Protein AF-A0A833MAU7-F1 (afdb_monomer)

Solvent-accessible surface area (backbone atoms only — not comparable to full-atom values): 6192 Å² total; per-residue (Å²): 136,55,76,66,57,53,52,52,46,64,67,59,66,68,66,86,76,85,79,65,58,94,58,53,63,48,50,51,45,25,56,40,26,69,80,40,46,69,64,36,50,53,52,44,51,52,37,30,76,70,69,77,39,57,62,71,60,44,53,49,26,47,50,53,18,46,57,53,42,53,52,49,52,53,49,45,48,73,76,43,36,78,72,43,46,76,34,83,66,46,45,77,79,46,52,72,70,58,52,56,54,51,54,62,75,79,104

Structure (mmCIF, N/CA/C/O backbone):
data_AF-A0A833MAU7-F1
#
_entry.id   AF-A0A833MAU7-F1
#
loop_
_atom_site.group_PDB
_atom_site.id
_atom_site.type_symbol
_atom_site.label_atom_id
_atom_site.label_alt_id
_atom_site.label_comp_id
_atom_site.label_asym_id
_atom_site.label_entity_id
_atom_site.label_seq_id
_atom_site.pdbx_PDB_ins_code
_atom_site.Cartn_x
_atom_site.Cartn_y
_atom_site.Cartn_z
_atom_site.occupancy
_atom_site.B_iso_or_equiv
_atom_site.auth_seq_id
_atom_site.auth_comp_id
_atom_site.auth_asym_id
_atom_site.auth_atom_id
_atom_site.pdbx_PDB_model_num
ATOM 1 N N . MET A 1 1 ? 7.554 -8.710 28.943 1.00 45.47 1 MET A N 1
ATOM 2 C CA . MET A 1 1 ? 7.517 -7.528 28.059 1.00 45.47 1 MET A CA 1
ATOM 3 C C . MET A 1 1 ? 7.355 -8.061 26.652 1.00 45.47 1 MET A C 1
ATOM 5 O O . MET A 1 1 ? 8.257 -8.736 26.170 1.00 45.47 1 MET A O 1
ATOM 9 N N . THR A 1 2 ? 6.154 -7.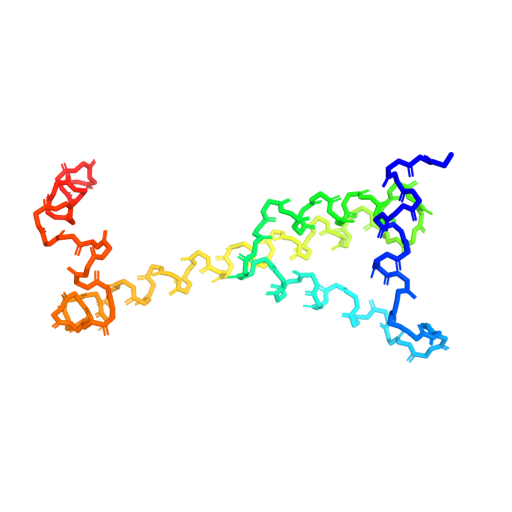955 26.091 1.00 44.22 2 THR A N 1
ATOM 10 C CA . THR A 1 2 ? 5.821 -8.621 24.826 1.00 44.22 2 THR A CA 1
ATOM 11 C C . THR A 1 2 ? 6.289 -7.764 23.646 1.00 44.22 2 THR A C 1
ATOM 13 O O . THR A 1 2 ? 6.358 -6.543 23.775 1.00 44.22 2 THR A O 1
ATOM 16 N N . PRO A 1 3 ? 6.614 -8.354 22.485 1.00 41.94 3 PRO A N 1
ATOM 17 C CA . PRO A 1 3 ? 6.947 -7.589 21.277 1.00 41.94 3 PRO A CA 1
ATOM 18 C C . PRO A 1 3 ? 5.843 -6.586 20.882 1.00 41.94 3 PRO A C 1
ATOM 20 O O . PRO A 1 3 ? 6.135 -5.551 20.285 1.00 41.94 3 PRO A O 1
ATOM 23 N N . VAL A 1 4 ? 4.599 -6.839 21.305 1.00 52.16 4 VAL A N 1
ATOM 24 C CA . VAL A 1 4 ? 3.445 -5.940 21.150 1.00 52.16 4 VAL A CA 1
ATOM 25 C C . VAL A 1 4 ? 3.620 -4.641 21.947 1.00 52.16 4 VAL A C 1
ATOM 27 O O . VAL A 1 4 ? 3.319 -3.568 21.433 1.00 52.16 4 VAL A O 1
ATOM 30 N N . ASP A 1 5 ? 4.189 -4.705 23.155 1.00 39.97 5 ASP A N 1
ATOM 31 C CA . ASP A 1 5 ? 4.453 -3.527 23.995 1.00 39.97 5 ASP A CA 1
ATOM 32 C C . ASP A 1 5 ? 5.521 -2.607 23.382 1.00 39.97 5 ASP A C 1
ATOM 34 O O . ASP A 1 5 ? 5.503 -1.393 23.585 1.00 39.97 5 ASP A O 1
ATOM 38 N N . LEU A 1 6 ? 6.461 -3.173 22.617 1.00 49.59 6 LEU A N 1
ATOM 39 C CA . LEU A 1 6 ? 7.544 -2.424 21.976 1.00 49.59 6 LEU A CA 1
ATOM 40 C C . LEU A 1 6 ? 7.039 -1.652 20.748 1.00 49.59 6 LEU A C 1
ATOM 42 O O . LEU A 1 6 ? 7.379 -0.484 20.572 1.00 49.59 6 LEU A O 1
ATOM 46 N N . VAL A 1 7 ? 6.165 -2.280 19.954 1.00 49.75 7 VAL A N 1
ATOM 47 C CA . VAL A 1 7 ? 5.461 -1.636 18.832 1.00 49.75 7 VAL A CA 1
ATOM 48 C C . VAL A 1 7 ? 4.473 -0.588 19.348 1.00 49.75 7 VAL A C 1
ATOM 50 O O . VAL A 1 7 ? 4.431 0.520 18.820 1.00 49.75 7 VAL A O 1
ATOM 53 N N . ALA A 1 8 ? 3.753 -0.882 20.436 1.00 43.75 8 ALA A N 1
ATOM 54 C CA . ALA A 1 8 ? 2.869 0.077 21.093 1.00 43.75 8 ALA A CA 1
ATOM 55 C C . ALA A 1 8 ? 3.632 1.299 21.626 1.00 43.75 8 ALA A C 1
ATOM 57 O O . ALA A 1 8 ? 3.138 2.413 21.514 1.00 43.75 8 ALA A O 1
ATOM 58 N N . ARG A 1 9 ? 4.856 1.131 22.147 1.00 48.22 9 ARG A N 1
ATOM 59 C CA . ARG A 1 9 ? 5.709 2.253 22.583 1.00 48.22 9 ARG A CA 1
ATOM 60 C C . ARG A 1 9 ? 6.348 3.021 21.429 1.00 48.22 9 ARG A C 1
ATOM 62 O O . ARG A 1 9 ? 6.496 4.231 21.552 1.00 48.22 9 ARG A O 1
ATOM 69 N N . ALA A 1 10 ? 6.693 2.362 20.323 1.00 50.94 10 ALA A N 1
ATOM 70 C CA . ALA A 1 10 ? 7.139 3.042 19.106 1.00 50.94 10 ALA A CA 1
ATOM 71 C C . ALA A 1 10 ? 6.007 3.882 18.485 1.00 50.94 10 ALA A C 1
ATOM 73 O O . ALA A 1 10 ? 6.246 5.016 18.081 1.00 50.94 10 ALA A O 1
ATOM 74 N N . ALA A 1 11 ? 4.770 3.373 18.498 1.00 47.69 11 ALA A N 1
ATOM 75 C CA . ALA A 1 11 ? 3.579 4.116 18.084 1.00 47.69 11 ALA A CA 1
ATOM 76 C C . ALA A 1 11 ? 3.178 5.216 19.091 1.00 47.69 11 ALA A C 1
ATOM 78 O O . ALA A 1 11 ? 2.742 6.290 18.693 1.00 47.69 11 ALA A O 1
ATOM 79 N N . ALA A 1 12 ? 3.363 4.984 20.395 1.00 46.12 12 ALA A N 1
ATOM 80 C CA . ALA A 1 12 ? 3.069 5.950 21.458 1.00 46.12 12 ALA A CA 1
ATOM 81 C C . ALA A 1 12 ? 4.190 6.983 21.693 1.00 46.12 12 ALA A C 1
ATOM 83 O O . ALA A 1 12 ? 4.046 7.861 22.544 1.00 46.12 12 ALA A O 1
ATOM 84 N N . GLY A 1 13 ? 5.303 6.904 20.954 1.00 44.22 13 GLY A N 1
ATOM 85 C CA . GLY A 1 13 ? 6.424 7.843 21.050 1.00 44.22 13 GLY A CA 1
ATOM 86 C C . GLY A 1 13 ? 6.114 9.256 20.539 1.00 44.22 13 GLY A C 1
ATOM 87 O O . GLY A 1 13 ? 6.903 10.170 20.768 1.00 44.22 13 GLY A O 1
ATOM 88 N N . THR A 1 14 ? 4.971 9.469 19.884 1.00 49.56 14 THR A N 1
ATOM 89 C CA . THR A 1 14 ? 4.537 10.778 19.382 1.00 49.56 14 THR A CA 1
ATOM 90 C C . THR A 1 14 ? 3.387 11.342 20.212 1.00 49.56 14 THR A C 1
ATOM 92 O O . THR A 1 14 ? 2.247 11.256 19.778 1.00 49.56 14 THR A O 1
ATOM 95 N N . ALA A 1 15 ? 3.720 11.963 21.352 1.00 42.62 15 ALA A N 1
ATOM 96 C CA . ALA A 1 15 ? 2.913 12.957 22.081 1.00 42.62 15 ALA A CA 1
ATOM 97 C C . ALA A 1 15 ? 1.478 12.536 22.516 1.00 42.62 15 ALA A C 1
ATOM 99 O O . ALA A 1 15 ? 0.861 11.633 21.960 1.00 42.62 15 ALA A O 1
ATOM 100 N N . PRO A 1 16 ? 0.887 13.166 23.547 1.00 48.25 16 PRO A N 1
ATOM 101 C CA . PRO A 1 16 ? -0.478 12.837 23.941 1.00 48.25 16 PRO A CA 1
ATOM 102 C C . PRO A 1 16 ? -1.447 13.198 22.802 1.00 48.25 16 PRO A C 1
ATOM 104 O O . PRO A 1 16 ? -1.658 14.370 22.498 1.00 48.25 16 PRO A O 1
ATOM 107 N N . LEU A 1 17 ? -2.061 12.179 22.193 1.00 52.62 17 LEU A N 1
ATOM 108 C CA . LEU A 1 17 ? -3.099 12.241 21.148 1.00 52.62 17 LEU A CA 1
ATOM 109 C C . LEU A 1 17 ? -4.434 12.848 21.649 1.00 52.62 17 LEU A C 1
ATOM 111 O O . LEU A 1 17 ? -5.506 12.495 21.172 1.00 52.62 17 LEU A O 1
ATOM 115 N N . GLY A 1 18 ? -4.396 13.765 22.619 1.00 45.00 18 GLY A N 1
ATOM 116 C CA . GLY A 1 18 ? -5.571 14.335 23.285 1.00 45.00 18 GLY A CA 1
ATOM 117 C C . GLY A 1 18 ? -6.353 15.371 22.468 1.00 45.00 18 GLY A C 1
ATOM 118 O O . GLY A 1 18 ? -7.335 15.905 22.971 1.00 45.00 18 GLY A O 1
ATOM 119 N N . ALA A 1 19 ? -5.936 15.672 21.232 1.00 49.41 19 ALA A N 1
ATOM 120 C CA . ALA A 1 19 ? -6.585 16.672 20.373 1.00 49.41 19 ALA A CA 1
ATOM 121 C C . ALA A 1 19 ? -6.493 16.370 18.861 1.00 49.41 19 ALA A C 1
ATOM 123 O O . ALA A 1 19 ? -6.669 17.268 18.038 1.00 49.41 19 ALA A O 1
ATOM 124 N N . ALA A 1 20 ? -6.186 15.131 18.459 1.00 54.69 20 ALA A N 1
ATOM 125 C CA . ALA A 1 20 ? -6.160 14.774 17.040 1.00 54.69 20 ALA A CA 1
ATOM 126 C C . ALA A 1 20 ? -7.591 14.517 16.541 1.00 54.69 20 ALA A C 1
ATOM 128 O O . ALA A 1 20 ? -8.334 13.741 17.140 1.00 54.69 20 ALA A O 1
ATOM 129 N N . SER A 1 21 ? -7.988 15.180 15.448 1.00 59.03 21 SER A N 1
ATOM 130 C CA . SER A 1 21 ? -9.304 14.970 14.833 1.00 59.03 21 SER A CA 1
ATOM 131 C C . SER A 1 21 ? -9.486 13.487 14.461 1.00 59.03 21 SER A C 1
ATOM 133 O O . SER A 1 21 ? -8.501 12.828 14.111 1.00 59.03 21 SER A O 1
ATOM 135 N N . PRO A 1 22 ? -10.721 12.946 14.457 1.00 64.06 22 PRO A N 1
ATOM 136 C CA . PRO A 1 22 ? -10.984 11.535 14.133 1.00 64.06 22 PRO A CA 1
ATOM 137 C C . PRO A 1 22 ? -10.533 11.121 12.718 1.00 64.06 22 PRO A C 1
ATOM 139 O O . PRO A 1 22 ? -10.586 9.946 12.366 1.00 64.06 22 PRO A O 1
ATOM 142 N N . VAL A 1 23 ? -10.081 12.080 11.905 1.00 69.19 23 VAL A N 1
ATOM 143 C CA . VAL A 1 23 ? -9.610 11.903 10.527 1.00 69.19 23 VAL A CA 1
ATOM 144 C C . VAL A 1 23 ? -8.081 11.834 10.438 1.00 69.19 23 VAL A C 1
ATOM 146 O O . VAL A 1 23 ? -7.548 11.269 9.486 1.00 69.19 23 VAL A O 1
ATOM 149 N N . ALA A 1 24 ? -7.356 12.351 11.433 1.00 72.6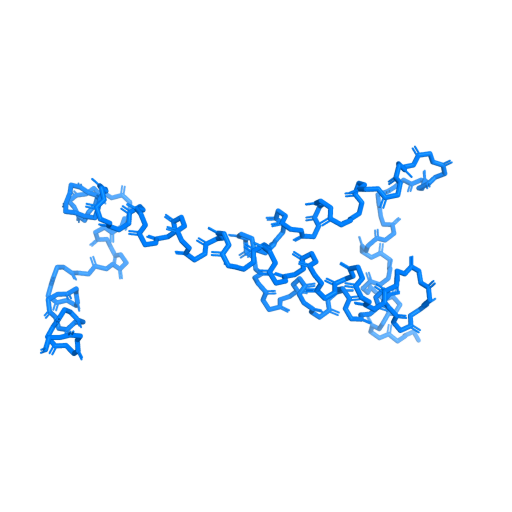2 24 ALA A N 1
ATOM 150 C CA . ALA A 1 24 ? -5.899 12.452 11.383 1.00 72.62 24 ALA A CA 1
ATOM 151 C C . ALA A 1 24 ? -5.211 11.078 11.320 1.00 72.62 24 ALA A C 1
ATOM 153 O O . ALA A 1 24 ? -4.296 10.881 10.524 1.00 72.62 24 ALA A O 1
ATOM 154 N N . ILE A 1 25 ? -5.686 10.113 12.114 1.00 69.31 25 ILE A N 1
ATOM 155 C CA . ILE A 1 25 ? -5.132 8.752 12.148 1.00 69.31 25 ILE A CA 1
ATOM 156 C C . ILE A 1 25 ? -5.419 7.991 10.835 1.00 69.31 25 ILE A C 1
ATOM 158 O O . ILE A 1 25 ? -4.469 7.479 10.243 1.00 69.31 25 ILE A O 1
ATOM 162 N N . PRO A 1 26 ? -6.664 7.949 10.313 1.00 66.81 26 PRO A N 1
ATOM 163 C CA . PRO A 1 26 ? -6.946 7.365 8.999 1.00 66.81 26 PRO A CA 1
ATOM 164 C C . PRO A 1 26 ? -6.115 7.970 7.863 1.00 66.81 26 PRO A C 1
ATOM 166 O O . PRO A 1 26 ? -5.632 7.243 6.999 1.00 66.81 26 PRO A O 1
ATOM 169 N N . LEU A 1 27 ? -5.923 9.293 7.873 1.00 71.75 27 LEU A N 1
ATOM 170 C CA . LEU A 1 27 ? -5.139 9.984 6.853 1.00 71.75 27 LEU A CA 1
ATOM 171 C C . LEU A 1 27 ? -3.651 9.626 6.941 1.00 71.75 27 LEU A C 1
ATOM 173 O O . LEU A 1 27 ? -3.022 9.373 5.919 1.00 71.75 27 LEU A O 1
ATOM 177 N N . ALA A 1 28 ? -3.097 9.560 8.153 1.00 71.06 28 ALA A N 1
ATOM 178 C CA . ALA A 1 28 ? -1.715 9.142 8.362 1.00 71.06 28 ALA A CA 1
ATOM 179 C C . ALA A 1 28 ? -1.477 7.700 7.886 1.00 71.06 28 ALA A C 1
ATOM 181 O O . ALA A 1 28 ? -0.455 7.436 7.258 1.00 71.06 28 ALA A O 1
ATOM 182 N N . LEU A 1 29 ? -2.433 6.790 8.111 1.00 61.94 29 LEU A N 1
ATOM 183 C CA . LEU A 1 29 ? -2.374 5.427 7.575 1.00 61.94 29 LEU A CA 1
ATOM 184 C C . LEU A 1 29 ? -2.421 5.425 6.039 1.00 61.94 29 LEU A C 1
ATOM 186 O O . LEU A 1 29 ? -1.576 4.799 5.412 1.00 61.94 29 LEU A O 1
ATOM 190 N N . ALA A 1 30 ? -3.328 6.181 5.416 1.00 61.88 30 ALA A N 1
ATOM 191 C CA . ALA A 1 30 ? -3.404 6.268 3.954 1.00 61.88 30 ALA A CA 1
ATOM 192 C C . ALA A 1 30 ? -2.132 6.855 3.305 1.00 61.88 30 ALA A C 1
ATOM 194 O O . ALA A 1 30 ? -1.807 6.531 2.168 1.00 61.88 30 ALA A O 1
ATOM 195 N N . VAL A 1 31 ? -1.395 7.716 4.013 1.00 64.88 31 VAL A N 1
ATOM 196 C CA . VAL A 1 31 ? -0.091 8.218 3.551 1.00 64.88 31 VAL A CA 1
ATOM 197 C C . VAL A 1 31 ? 1.021 7.200 3.821 1.00 64.88 31 VAL A C 1
ATOM 199 O O . VAL A 1 31 ? 1.91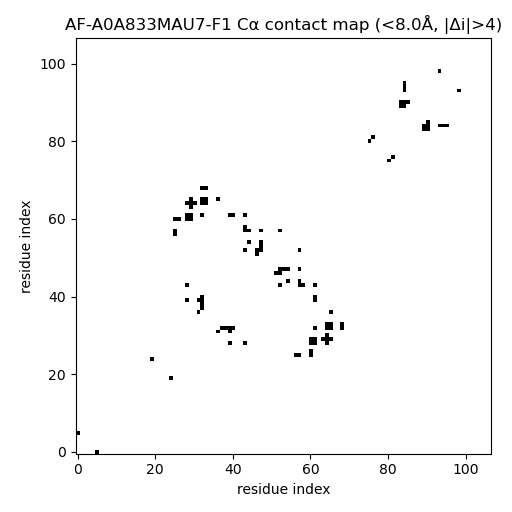4 7.036 2.993 1.00 64.88 31 VAL A O 1
ATOM 202 N N . ALA A 1 32 ? 0.972 6.480 4.943 1.00 64.62 32 ALA A N 1
ATOM 203 C CA . ALA A 1 32 ? 1.967 5.469 5.294 1.00 64.62 32 ALA A CA 1
ATOM 204 C C . ALA A 1 32 ? 1.972 4.264 4.331 1.00 64.62 32 ALA A C 1
ATOM 206 O O . ALA A 1 32 ? 3.045 3.705 4.076 1.00 64.62 32 ALA A O 1
ATOM 207 N N . THR A 1 33 ? 0.832 3.922 3.707 1.00 62.16 33 THR A N 1
ATOM 208 C CA . THR A 1 33 ? 0.776 2.878 2.663 1.00 62.16 33 THR A CA 1
ATOM 209 C C . THR A 1 33 ? 1.638 3.208 1.442 1.00 62.16 33 THR A C 1
ATOM 211 O O . THR A 1 33 ? 2.077 2.291 0.761 1.00 62.16 33 THR A O 1
ATOM 214 N N . LEU A 1 34 ? 1.953 4.486 1.187 1.00 58.53 34 LEU A N 1
ATOM 215 C CA . LEU A 1 34 ? 2.851 4.891 0.093 1.00 58.53 34 LEU A CA 1
ATOM 216 C C . LEU A 1 34 ? 4.321 4.517 0.350 1.00 58.53 34 LEU A C 1
ATOM 218 O O . LEU A 1 34 ? 5.121 4.516 -0.584 1.00 58.53 34 LEU A O 1
ATOM 222 N N . VAL A 1 35 ? 4.690 4.238 1.606 1.00 65.12 35 VAL A N 1
ATOM 223 C CA . VAL A 1 35 ? 6.057 3.865 2.009 1.00 65.12 35 VAL A CA 1
ATOM 224 C C . VAL A 1 35 ? 6.158 2.366 2.287 1.00 65.12 35 VAL A C 1
ATOM 226 O O . VAL A 1 35 ? 7.115 1.725 1.857 1.00 65.12 35 VAL A O 1
ATOM 229 N N . SER A 1 36 ? 5.191 1.802 3.016 1.00 70.94 36 SER A N 1
ATOM 230 C CA . SER A 1 36 ? 5.140 0.372 3.329 1.00 70.94 36 SER A CA 1
ATOM 231 C C . SER A 1 36 ? 3.691 -0.072 3.533 1.00 70.94 36 SER A C 1
ATOM 233 O O . SER A 1 36 ? 3.144 0.002 4.637 1.00 70.94 36 SER A O 1
ATOM 235 N N . GLU A 1 37 ? 3.068 -0.506 2.439 1.00 78.19 37 GLU A N 1
ATOM 236 C CA . GLU A 1 37 ? 1.704 -1.045 2.378 1.00 78.19 37 GLU A CA 1
ATOM 237 C C . GLU A 1 37 ? 1.448 -2.120 3.446 1.00 78.19 37 GLU A C 1
ATOM 239 O O . GLU A 1 37 ? 0.572 -1.948 4.301 1.00 78.19 37 GLU A O 1
ATOM 244 N N . ASP A 1 38 ? 2.254 -3.186 3.442 1.00 81.31 38 ASP A N 1
ATOM 245 C CA . ASP A 1 38 ? 2.060 -4.352 4.311 1.00 81.31 38 ASP A CA 1
ATOM 246 C C . ASP A 1 38 ? 2.149 -3.982 5.796 1.00 81.31 38 ASP A C 1
ATOM 248 O O . ASP A 1 38 ? 1.294 -4.352 6.606 1.00 81.31 38 ASP A O 1
ATOM 252 N N . LEU A 1 39 ? 3.166 -3.194 6.165 1.00 73.88 39 LEU A N 1
ATOM 253 C CA . L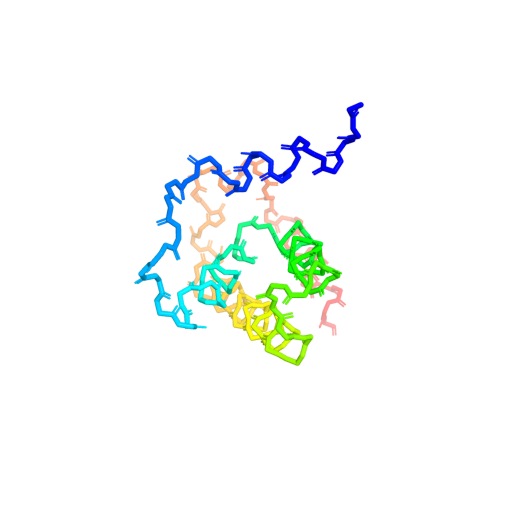EU A 1 39 ? 3.385 -2.772 7.548 1.00 73.88 39 LEU A CA 1
ATOM 254 C C . LEU A 1 39 ? 2.242 -1.877 8.046 1.00 73.88 39 LEU A C 1
ATOM 256 O O . LEU A 1 39 ? 1.820 -1.978 9.200 1.00 73.88 39 LEU A O 1
ATOM 260 N N . THR A 1 40 ? 1.708 -1.030 7.165 1.00 80.69 40 THR A N 1
ATOM 261 C CA . THR A 1 40 ? 0.593 -0.136 7.484 1.00 80.69 40 THR A CA 1
ATOM 262 C C . THR A 1 40 ? -0.704 -0.911 7.701 1.00 80.69 40 THR A C 1
ATOM 264 O O . THR A 1 40 ? -1.436 -0.621 8.649 1.00 80.69 40 THR A O 1
ATOM 267 N N . CYS A 1 41 ? -0.971 -1.941 6.893 1.00 83.94 41 CYS A N 1
ATOM 268 C CA . CYS A 1 41 ? -2.129 -2.815 7.082 1.00 83.94 41 CYS A CA 1
ATOM 269 C C . CYS A 1 41 ? -2.058 -3.582 8.411 1.00 83.94 41 CYS A C 1
ATOM 271 O O . CYS A 1 41 ? -3.051 -3.652 9.141 1.00 83.94 41 CYS A O 1
ATOM 273 N N . VAL A 1 42 ? -0.878 -4.096 8.773 1.00 85.50 42 VAL A N 1
ATOM 274 C CA . VAL A 1 42 ? -0.664 -4.773 10.064 1.00 85.50 42 VAL A CA 1
ATOM 275 C C . VAL A 1 42 ? -0.868 -3.808 11.236 1.00 85.50 42 VAL A C 1
ATOM 277 O O . VAL A 1 42 ? -1.554 -4.148 12.202 1.00 85.50 42 VAL A O 1
ATOM 280 N N . ALA A 1 43 ? -0.334 -2.586 11.150 1.00 81.62 43 ALA A N 1
ATOM 281 C CA . ALA A 1 43 ? -0.508 -1.568 12.186 1.00 81.62 43 ALA A CA 1
ATOM 282 C C . ALA A 1 43 ? -1.980 -1.144 12.346 1.00 81.62 43 ALA A C 1
ATOM 284 O O . ALA A 1 43 ? -2.476 -1.036 13.469 1.00 81.62 43 ALA A O 1
ATOM 285 N N . ALA A 1 44 ? -2.705 -0.965 11.238 1.00 82.94 44 ALA A N 1
ATOM 286 C CA . ALA A 1 44 ? -4.134 -0.667 11.254 1.00 82.94 44 ALA A CA 1
ATOM 287 C C . ALA A 1 44 ? -4.942 -1.801 11.908 1.00 82.94 44 ALA A C 1
ATOM 289 O O . ALA A 1 44 ? -5.808 -1.539 12.744 1.00 82.94 44 ALA A O 1
ATOM 290 N N . GLY A 1 45 ? -4.620 -3.061 11.594 1.00 85.50 45 GLY A N 1
ATOM 291 C CA . GLY A 1 45 ? -5.222 -4.233 12.233 1.00 85.50 45 GLY A CA 1
ATOM 292 C C . GLY A 1 45 ? -4.980 -4.279 13.744 1.00 85.50 45 GLY A C 1
ATOM 293 O O . GLY A 1 45 ? -5.902 -4.580 14.505 1.00 85.50 45 GLY A O 1
ATOM 294 N N . LEU A 1 46 ? -3.779 -3.905 14.198 1.00 88.19 46 LEU A N 1
ATOM 295 C CA . LEU A 1 46 ? -3.455 -3.825 15.624 1.00 88.19 46 LEU A CA 1
ATOM 296 C C . LEU A 1 46 ? -4.287 -2.748 16.341 1.00 88.19 46 LEU A C 1
ATOM 298 O O . LEU A 1 46 ? -4.829 -3.011 17.414 1.00 88.19 46 LEU A O 1
ATOM 302 N N . LEU A 1 47 ? -4.456 -1.571 15.730 1.00 80.56 47 LEU A N 1
ATOM 303 C CA . LEU A 1 47 ? -5.291 -0.493 16.278 1.00 80.56 47 LEU A CA 1
ATOM 304 C C . LEU A 1 47 ? -6.773 -0.885 16.366 1.00 80.56 47 LEU A C 1
ATOM 306 O O . LEU A 1 47 ? -7.456 -0.517 17.324 1.00 80.56 47 LEU A O 1
ATOM 310 N N . VAL A 1 48 ? -7.269 -1.662 15.399 1.00 88.69 48 VAL A N 1
ATOM 311 C CA . VAL A 1 48 ? -8.628 -2.223 15.442 1.00 88.69 48 VAL A CA 1
ATOM 312 C C . VAL A 1 48 ? -8.766 -3.251 16.562 1.00 88.69 48 VAL A C 1
ATOM 314 O O . VAL A 1 48 ? -9.737 -3.199 17.314 1.00 88.69 48 VAL A O 1
ATOM 317 N N . ALA A 1 49 ? -7.794 -4.155 16.717 1.00 85.00 49 ALA A N 1
ATOM 318 C CA . ALA A 1 49 ? -7.806 -5.171 17.772 1.00 85.00 49 ALA A CA 1
ATOM 319 C C . ALA A 1 49 ? -7.779 -4.557 19.184 1.00 85.00 49 ALA A C 1
ATOM 321 O O . ALA A 1 49 ? -8.349 -5.116 20.117 1.00 85.00 49 ALA A O 1
ATOM 322 N N . GLN A 1 50 ? -7.158 -3.384 19.331 1.00 87.69 50 GLN A N 1
ATOM 323 C CA . GLN A 1 50 ? -7.130 -2.604 20.571 1.00 87.69 50 GLN A CA 1
ATOM 324 C C . GLN A 1 50 ? -8.392 -1.750 20.794 1.00 87.69 50 GLN A C 1
ATOM 326 O O . GLN A 1 50 ? -8.483 -1.056 21.804 1.00 87.69 50 GLN A O 1
ATOM 331 N N . GLY A 1 51 ? -9.352 -1.761 19.861 1.00 81.62 51 GLY A N 1
ATOM 332 C CA . GLY A 1 51 ? -10.574 -0.955 19.936 1.00 81.62 51 GLY A CA 1
ATOM 333 C C . GLY A 1 51 ? -10.360 0.546 19.710 1.00 81.62 51 GLY A C 1
ATOM 334 O O . GLY A 1 51 ? -11.285 1.325 19.919 1.00 81.62 51 GLY A O 1
ATOM 335 N N . GLN A 1 52 ? -9.166 0.958 19.273 1.00 74.88 52 GLN A N 1
ATOM 336 C CA . GLN A 1 52 ? -8.802 2.364 19.052 1.00 74.88 52 GLN A CA 1
ATOM 337 C C . GLN A 1 52 ? -9.295 2.899 17.701 1.00 74.88 52 GLN A C 1
ATOM 339 O O . GLN A 1 52 ? -9.432 4.106 17.516 1.00 74.88 52 GLN A O 1
ATOM 344 N N . LEU A 1 53 ? -9.564 2.010 16.741 1.00 76.38 53 LEU A N 1
ATOM 345 C CA . LEU A 1 53 ? -10.056 2.366 15.413 1.00 76.38 53 LEU A CA 1
ATOM 346 C C . LEU A 1 53 ? -11.146 1.383 14.977 1.00 76.38 53 LEU A C 1
ATOM 348 O O . LEU A 1 53 ? -11.043 0.180 15.204 1.00 76.38 53 LEU A O 1
ATOM 352 N N . SER A 1 54 ? -12.206 1.871 14.330 1.00 84.69 54 SER A N 1
ATOM 353 C CA . SER A 1 54 ? -13.240 0.966 13.813 1.00 84.69 54 SER A CA 1
ATOM 354 C C . SER A 1 54 ? -12.716 0.172 12.613 1.00 84.69 54 SER A C 1
ATOM 356 O O . SER A 1 54 ? -12.089 0.744 11.720 1.00 84.69 54 SER A O 1
ATOM 358 N N . PHE A 1 55 ? -13.028 -1.128 12.551 1.00 86.62 55 PHE A N 1
ATOM 359 C CA . PHE A 1 55 ? -12.593 -2.006 11.456 1.00 86.62 55 PHE A CA 1
ATOM 360 C C . PHE A 1 55 ? -12.956 -1.452 10.075 1.00 86.62 55 PHE A C 1
ATOM 362 O O . PHE A 1 55 ? -12.121 -1.416 9.180 1.00 86.62 55 PHE A O 1
ATOM 369 N N . ARG A 1 56 ? -14.192 -0.962 9.913 1.00 89.25 56 ARG A N 1
ATOM 370 C CA . ARG A 1 56 ? -14.674 -0.412 8.636 1.00 89.25 56 ARG A CA 1
ATOM 371 C C . ARG A 1 56 ? -13.861 0.800 8.186 1.00 89.25 56 ARG A C 1
ATOM 373 O O . ARG A 1 56 ? -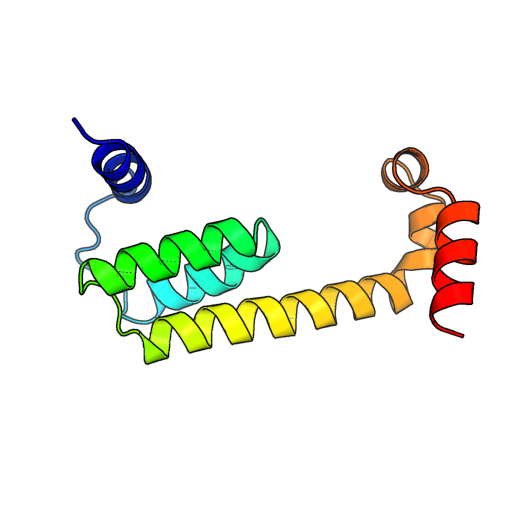13.512 0.889 7.015 1.00 89.25 56 ARG A O 1
ATOM 380 N N . LEU A 1 57 ? -13.548 1.708 9.112 1.00 81.50 57 LEU A N 1
ATOM 381 C CA . LEU A 1 57 ? -12.760 2.902 8.809 1.00 81.50 57 LEU A CA 1
ATOM 382 C C . LEU A 1 57 ? -11.302 2.542 8.498 1.00 81.50 57 LEU A C 1
ATOM 384 O O . LEU A 1 57 ? -10.747 3.059 7.537 1.00 81.50 57 LEU A O 1
ATOM 388 N N . ALA A 1 58 ? -10.713 1.630 9.276 1.00 82.56 58 ALA A N 1
ATOM 389 C CA . ALA A 1 58 ? -9.355 1.137 9.069 1.00 82.56 58 ALA A CA 1
ATOM 390 C C . ALA A 1 58 ? -9.204 0.456 7.700 1.00 82.56 58 ALA A C 1
ATOM 392 O O . ALA A 1 58 ? -8.329 0.816 6.918 1.00 82.56 58 ALA A O 1
ATOM 393 N N . ALA A 1 59 ? -10.109 -0.475 7.386 1.00 87.50 59 ALA A N 1
ATOM 394 C CA . ALA A 1 59 ? -10.112 -1.208 6.127 1.00 87.50 59 ALA A CA 1
ATOM 395 C C . ALA A 1 59 ? -10.294 -0.271 4.927 1.00 87.50 59 ALA A C 1
ATOM 397 O O . ALA A 1 59 ? -9.567 -0.390 3.944 1.00 87.50 59 ALA A O 1
ATOM 398 N N . PHE A 1 60 ? -11.218 0.691 5.016 1.00 88.00 60 PHE A N 1
ATOM 399 C CA . PHE A 1 60 ? -11.428 1.665 3.946 1.00 88.00 60 PHE A CA 1
ATOM 400 C C . PHE A 1 60 ? -10.213 2.579 3.747 1.00 88.00 60 PHE A C 1
ATOM 402 O O . PHE A 1 60 ? -9.835 2.840 2.609 1.00 88.00 60 PHE A O 1
ATOM 409 N N . ALA A 1 61 ? -9.576 3.034 4.831 1.00 80.31 61 ALA A N 1
ATOM 410 C CA . ALA A 1 61 ? -8.379 3.868 4.753 1.00 80.31 61 ALA A CA 1
ATOM 411 C C . ALA A 1 61 ? -7.202 3.124 4.101 1.00 80.31 61 ALA A C 1
ATOM 413 O O . ALA A 1 61 ? -6.573 3.670 3.196 1.00 80.31 61 ALA A O 1
ATOM 414 N N . CYS A 1 62 ? -6.946 1.872 4.501 1.00 86.25 62 CYS A N 1
ATOM 415 C CA . CYS A 1 62 ? -5.925 1.029 3.874 1.00 86.25 62 CYS A CA 1
ATOM 416 C C . CYS A 1 62 ? -6.236 0.780 2.393 1.00 86.25 62 CYS A C 1
ATOM 418 O O . CYS A 1 62 ? -5.377 1.004 1.547 1.00 86.25 62 CYS A O 1
ATOM 420 N N . PHE A 1 63 ? -7.474 0.391 2.066 1.00 87.94 63 PHE A N 1
ATOM 421 C CA . PHE A 1 63 ? -7.896 0.153 0.685 1.00 87.94 63 PHE A CA 1
ATOM 422 C C . PHE A 1 63 ? -7.717 1.394 -0.196 1.00 87.94 63 PHE A C 1
ATOM 424 O O . PHE A 1 63 ? -7.138 1.306 -1.275 1.00 87.94 63 PHE A O 1
ATOM 431 N N . ALA A 1 64 ? -8.188 2.556 0.265 1.00 86.12 64 ALA A N 1
ATOM 432 C CA . ALA A 1 64 ? -8.064 3.802 -0.480 1.00 86.12 64 ALA A CA 1
ATOM 433 C C . ALA A 1 64 ? -6.594 4.198 -0.678 1.00 86.12 64 ALA A C 1
ATOM 435 O O . ALA A 1 64 ? -6.223 4.616 -1.773 1.00 86.12 64 ALA A O 1
ATOM 436 N N . GLY A 1 65 ? -5.760 4.033 0.355 1.00 82.12 65 GLY A N 1
ATOM 437 C CA . GLY A 1 65 ? -4.325 4.305 0.287 1.00 82.12 65 GLY A CA 1
ATOM 438 C C . GLY A 1 65 ? -3.603 3.435 -0.743 1.00 82.12 65 GLY A C 1
ATOM 439 O O . GLY A 1 65 ? -2.878 3.968 -1.581 1.00 82.12 65 GLY A O 1
ATOM 440 N N . ILE A 1 66 ? -3.849 2.121 -0.728 1.00 87.44 66 ILE A N 1
ATOM 441 C CA . ILE A 1 66 ? -3.262 1.164 -1.682 1.00 87.44 66 ILE A CA 1
ATOM 442 C C . ILE A 1 66 ? -3.744 1.460 -3.099 1.00 87.44 66 ILE A C 1
ATOM 444 O O . ILE A 1 66 ? -2.941 1.677 -3.998 1.00 87.44 66 ILE A O 1
ATOM 448 N N . PHE A 1 67 ? -5.060 1.557 -3.294 1.00 88.62 67 PHE A N 1
ATOM 449 C CA . PHE A 1 67 ? -5.643 1.752 -4.619 1.00 88.62 67 PHE A CA 1
ATOM 450 C C . PHE A 1 67 ? -5.145 3.036 -5.293 1.00 88.62 67 PHE A C 1
ATOM 452 O O . PHE A 1 67 ? -4.783 3.033 -6.470 1.00 88.62 67 PHE A O 1
ATOM 459 N N . VAL A 1 68 ? -5.107 4.146 -4.547 1.00 86.62 68 VAL A N 1
ATOM 460 C CA . VAL A 1 68 ? -4.585 5.418 -5.062 1.00 86.62 68 VAL A CA 1
ATOM 461 C C . VAL A 1 68 ? -3.071 5.341 -5.267 1.00 86.62 68 VAL A C 1
ATOM 463 O O . VAL A 1 68 ? -2.580 5.839 -6.280 1.00 86.62 68 VAL A O 1
A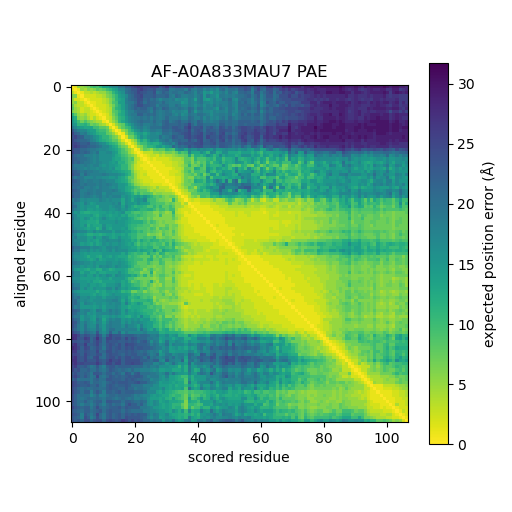TOM 466 N N . GLY A 1 69 ? -2.336 4.706 -4.351 1.00 84.06 69 GLY A N 1
ATOM 467 C CA . GLY A 1 69 ? -0.891 4.495 -4.464 1.00 84.06 69 GLY A CA 1
ATOM 468 C C . GLY A 1 69 ? -0.503 3.729 -5.729 1.00 84.06 69 GLY A C 1
ATOM 469 O O . GL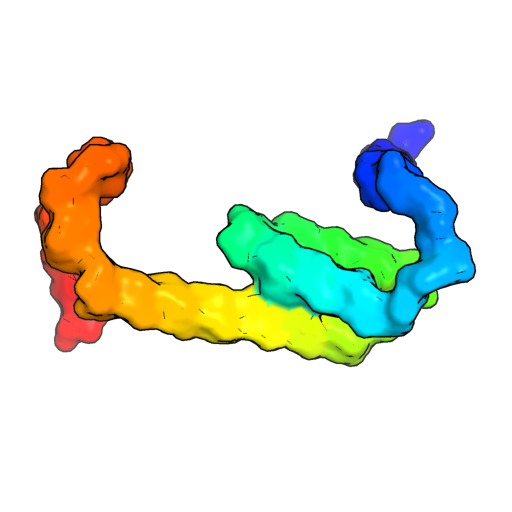Y A 1 69 ? 0.348 4.191 -6.491 1.00 84.06 69 GLY A O 1
ATOM 470 N N . ASP A 1 70 ? -1.192 2.629 -6.017 1.00 87.19 70 ASP A N 1
ATOM 471 C CA . ASP A 1 70 ? -0.970 1.813 -7.211 1.00 87.19 70 ASP A CA 1
ATOM 472 C C . ASP A 1 70 ? -1.285 2.582 -8.493 1.00 87.19 70 ASP A C 1
ATOM 474 O O . ASP A 1 70 ? -0.506 2.560 -9.451 1.00 87.19 70 ASP A O 1
ATOM 478 N N . LEU A 1 71 ? -2.390 3.336 -8.511 1.00 87.75 71 LEU A N 1
ATOM 479 C CA . LEU A 1 71 ? -2.722 4.208 -9.639 1.00 87.75 71 LEU A CA 1
ATOM 480 C C . LEU A 1 71 ? -1.624 5.248 -9.890 1.00 87.75 71 LEU A C 1
ATOM 482 O O . LEU A 1 71 ? -1.274 5.506 -11.045 1.00 87.75 71 LEU A O 1
ATOM 486 N N . LEU A 1 72 ? -1.065 5.832 -8.827 1.00 84.56 72 LEU A N 1
ATOM 487 C CA . LEU A 1 72 ? 0.038 6.787 -8.922 1.00 84.56 72 LEU A CA 1
ATOM 488 C C . LEU A 1 72 ? 1.322 6.126 -9.427 1.00 84.56 72 LEU A C 1
ATOM 490 O O . LEU A 1 72 ? 2.001 6.720 -10.263 1.00 84.56 72 LEU A O 1
ATOM 494 N N . LEU A 1 73 ? 1.637 4.901 -8.996 1.00 84.38 73 LEU A N 1
ATOM 495 C CA . LEU A 1 73 ? 2.780 4.140 -9.509 1.00 84.38 73 LEU A CA 1
ATOM 496 C C . LEU A 1 73 ? 2.627 3.829 -11.002 1.00 84.38 73 LEU A C 1
ATOM 498 O O . LEU A 1 73 ? 3.570 4.026 -11.773 1.00 84.38 73 LEU A O 1
ATOM 502 N N . VAL A 1 74 ? 1.434 3.423 -11.442 1.00 85.19 74 VAL A N 1
ATOM 503 C CA . VAL A 1 74 ? 1.137 3.193 -12.865 1.00 85.19 74 VAL A CA 1
ATOM 504 C C . VAL A 1 74 ? 1.240 4.493 -13.664 1.00 85.19 74 VAL A C 1
ATOM 506 O O . VAL A 1 74 ? 1.863 4.517 -14.729 1.00 85.19 74 VAL A O 1
ATOM 509 N N . ALA A 1 75 ? 0.673 5.591 -13.162 1.00 85.06 75 ALA A N 1
ATOM 510 C CA . ALA A 1 75 ? 0.758 6.898 -13.811 1.00 85.06 75 ALA A CA 1
ATOM 511 C C . ALA A 1 75 ? 2.213 7.388 -13.907 1.00 85.06 75 ALA A C 1
ATOM 513 O O . ALA A 1 75 ? 2.651 7.834 -14.971 1.00 85.06 75 ALA A O 1
ATOM 514 N N . ALA A 1 76 ? 2.994 7.227 -12.836 1.00 82.81 76 ALA A N 1
ATOM 515 C CA . ALA A 1 76 ? 4.418 7.536 -12.812 1.00 82.81 76 ALA A CA 1
ATOM 516 C C . ALA A 1 76 ? 5.198 6.675 -13.818 1.00 82.81 76 ALA A C 1
ATOM 518 O O . ALA A 1 76 ? 6.016 7.204 -14.569 1.00 82.81 76 ALA A O 1
ATOM 519 N N . GLY A 1 77 ? 4.906 5.375 -13.914 1.00 80.75 77 GLY A N 1
ATOM 520 C CA . GLY A 1 77 ? 5.491 4.490 -14.924 1.00 80.75 77 GLY A CA 1
ATOM 521 C C . GLY A 1 77 ? 5.169 4.926 -16.357 1.00 80.75 77 GLY A C 1
ATOM 522 O O . GLY A 1 77 ? 6.054 4.940 -17.213 1.00 80.75 77 GLY A O 1
ATOM 523 N N . ARG A 1 78 ? 3.931 5.363 -16.619 1.00 81.56 78 ARG A N 1
ATOM 524 C CA . ARG A 1 78 ? 3.491 5.828 -17.946 1.00 81.56 78 ARG A CA 1
ATOM 525 C C . ARG A 1 78 ? 4.100 7.170 -18.353 1.00 81.56 78 ARG A C 1
ATOM 527 O O . ARG A 1 78 ? 4.438 7.338 -19.522 1.00 81.56 78 ARG A O 1
ATOM 534 N N . TRP A 1 79 ? 4.227 8.120 -17.426 1.00 79.19 79 TRP A N 1
ATOM 535 C CA . TRP A 1 79 ? 4.688 9.480 -17.742 1.00 79.19 79 TRP A CA 1
ATOM 536 C C . TRP A 1 79 ? 6.187 9.687 -17.537 1.00 79.19 79 TRP A C 1
ATOM 538 O O . TRP A 1 79 ? 6.816 10.401 -18.315 1.00 79.19 79 TRP A O 1
ATOM 548 N N . LEU A 1 80 ? 6.780 9.053 -16.524 1.00 72.94 80 LEU A N 1
ATOM 549 C CA . LEU A 1 80 ? 8.199 9.195 -16.199 1.00 72.94 80 LEU A CA 1
ATOM 550 C C . LEU A 1 80 ? 9.043 7.974 -16.578 1.00 72.94 80 LEU A C 1
ATOM 552 O O . LEU A 1 80 ? 10.260 8.111 -16.638 1.00 72.94 80 LEU A O 1
ATOM 556 N N . GLY A 1 81 ? 8.462 6.807 -16.879 1.00 69.75 81 GLY A N 1
ATOM 557 C CA . GLY A 1 81 ? 9.204 5.540 -16.989 1.00 69.75 81 GLY A CA 1
ATOM 558 C C . GLY A 1 81 ? 10.396 5.562 -17.953 1.00 69.75 81 GLY A C 1
ATOM 559 O O . GLY A 1 81 ? 11.521 5.268 -17.556 1.00 69.75 81 GLY A O 1
ATOM 560 N N . ARG A 1 82 ? 10.193 5.967 -19.212 1.00 69.75 82 ARG A N 1
ATOM 561 C CA . ARG A 1 82 ? 11.269 5.985 -20.226 1.00 69.75 82 ARG A CA 1
ATOM 562 C C . ARG A 1 82 ? 12.385 7.004 -19.934 1.00 69.75 82 ARG A C 1
ATOM 564 O O . ARG A 1 82 ? 13.549 6.608 -19.981 1.00 69.75 82 ARG A O 1
ATOM 571 N N . PRO A 1 83 ? 12.096 8.279 -19.603 1.00 68.12 83 PRO A N 1
ATOM 572 C CA . PRO A 1 83 ? 13.145 9.235 -19.243 1.00 68.12 83 PRO A CA 1
ATOM 573 C C . PRO A 1 83 ? 13.770 8.977 -17.859 1.00 68.12 83 PRO A C 1
ATOM 575 O O . PRO A 1 83 ? 14.933 9.325 -17.658 1.00 68.12 83 PRO A O 1
ATOM 578 N N . ALA A 1 84 ? 13.051 8.365 -16.909 1.00 64.75 84 ALA A N 1
ATOM 579 C CA . ALA A 1 84 ? 13.567 8.057 -15.571 1.00 64.75 84 ALA A CA 1
ATOM 580 C C . ALA A 1 84 ? 14.496 6.834 -15.551 1.00 64.75 84 ALA A C 1
ATOM 582 O O . ALA A 1 84 ? 15.455 6.830 -14.784 1.00 64.75 84 ALA A O 1
ATOM 583 N N . LEU A 1 85 ? 14.293 5.848 -16.435 1.00 65.19 85 LEU A N 1
ATOM 584 C CA . LEU A 1 85 ? 15.209 4.707 -16.609 1.00 65.19 85 LEU A CA 1
ATOM 585 C C . LEU A 1 85 ? 16.614 5.126 -17.069 1.00 65.19 85 LEU A C 1
ATOM 587 O O . LEU A 1 85 ? 17.582 4.410 -16.823 1.00 65.19 85 LEU A O 1
ATOM 591 N N . ALA A 1 86 ? 16.741 6.290 -17.712 1.00 65.94 86 ALA A N 1
ATOM 592 C CA . ALA A 1 86 ? 18.026 6.859 -18.115 1.00 65.94 86 ALA A CA 1
ATOM 593 C C . ALA A 1 86 ? 18.718 7.663 -16.993 1.00 65.94 86 ALA A C 1
ATOM 595 O O . ALA A 1 86 ? 19.880 8.044 -17.143 1.00 65.94 86 ALA A O 1
ATOM 596 N N . ARG A 1 87 ? 18.032 7.940 -15.872 1.00 66.62 87 ARG A N 1
ATOM 597 C CA . ARG A 1 87 ? 18.563 8.724 -14.747 1.00 66.62 87 ARG A CA 1
ATOM 598 C C . ARG A 1 87 ? 18.965 7.812 -13.581 1.00 66.62 87 ARG A C 1
ATOM 600 O O . ARG A 1 87 ? 18.267 6.864 -13.223 1.00 66.62 87 ARG A O 1
ATOM 607 N N . ARG A 1 88 ? 20.096 8.125 -12.944 1.00 56.00 88 ARG A N 1
ATOM 608 C CA . ARG A 1 88 ? 20.521 7.488 -11.683 1.00 56.00 88 ARG A CA 1
ATOM 609 C C . ARG A 1 88 ? 19.631 7.989 -10.527 1.00 56.00 88 ARG A C 1
ATOM 611 O O . ARG A 1 88 ? 19.296 9.172 -10.543 1.00 56.00 88 ARG A O 1
ATOM 618 N N . PRO A 1 89 ? 19.256 7.158 -9.530 1.00 65.38 89 PRO A N 1
ATOM 619 C CA . PRO A 1 89 ? 19.701 5.782 -9.273 1.00 65.38 89 PRO A CA 1
ATOM 620 C C . PRO A 1 89 ? 18.825 4.690 -9.913 1.00 65.38 89 PRO A C 1
ATOM 622 O O . PRO A 1 89 ? 19.170 3.515 -9.814 1.00 65.38 89 PRO A O 1
ATOM 625 N N . LEU A 1 90 ? 17.715 5.035 -10.579 1.00 66.38 90 LEU A N 1
ATOM 626 C CA . LEU A 1 90 ? 16.806 4.038 -11.164 1.00 66.38 90 LEU A CA 1
ATOM 627 C C . LEU A 1 90 ? 17.511 3.136 -12.184 1.00 66.38 90 LEU A C 1
ATOM 629 O O . LEU A 1 90 ? 17.292 1.929 -12.180 1.00 66.38 90 LEU A O 1
ATOM 633 N N . SER A 1 91 ? 18.428 3.696 -12.979 1.00 67.69 91 SER A N 1
ATOM 634 C CA . SER A 1 91 ? 19.255 2.935 -13.926 1.00 67.69 91 SER A CA 1
ATOM 635 C C . SER A 1 91 ? 20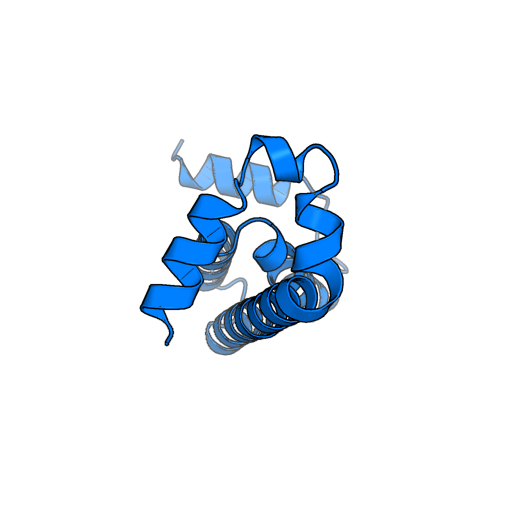.189 1.902 -13.268 1.00 67.69 91 SER A C 1
ATOM 637 O O . SER A 1 91 ? 20.743 1.058 -13.967 1.00 67.69 91 SER A O 1
ATOM 639 N N . TRP A 1 92 ? 20.440 1.995 -11.953 1.00 70.50 92 TRP A N 1
ATOM 640 C CA . TRP A 1 92 ? 21.234 1.015 -11.194 1.00 70.50 92 TRP A CA 1
ATOM 641 C C . TRP A 1 92 ? 20.381 -0.138 -10.667 1.00 70.50 92 TRP A C 1
ATOM 643 O O . TRP A 1 92 ? 20.860 -1.264 -10.591 1.00 70.50 92 TRP A O 1
ATOM 653 N N . LEU A 1 93 ? 19.127 0.146 -10.312 1.00 72.56 93 LEU A N 1
ATOM 654 C CA . LEU A 1 93 ? 18.195 -0.826 -9.739 1.00 72.56 93 LEU A CA 1
ATOM 655 C C . LEU A 1 93 ? 17.424 -1.596 -10.818 1.00 72.56 93 LEU A C 1
ATOM 657 O O . LEU A 1 93 ? 17.144 -2.780 -10.648 1.00 72.56 93 LEU A O 1
ATOM 661 N N . VAL A 1 94 ? 17.084 -0.944 -11.935 1.00 72.88 94 VAL A N 1
ATOM 662 C CA . VAL A 1 94 ? 16.225 -1.513 -12.979 1.00 72.88 94 VAL A CA 1
ATOM 663 C C . VAL A 1 94 ? 16.839 -1.281 -14.358 1.00 72.88 94 VAL A C 1
ATOM 665 O O . VAL A 1 94 ? 17.009 -0.150 -14.809 1.00 72.88 94 VAL A O 1
ATOM 668 N N . SER A 1 95 ? 17.150 -2.375 -15.061 1.00 74.88 95 SER A N 1
ATOM 669 C CA . SER A 1 95 ? 17.648 -2.323 -16.440 1.00 74.88 95 SER A CA 1
ATOM 670 C C . SER A 1 95 ? 16.498 -2.256 -17.448 1.00 74.88 95 SER A C 1
ATOM 672 O O . SER A 1 95 ? 15.462 -2.898 -17.273 1.00 74.88 95 SER A O 1
ATOM 674 N N . ALA A 1 96 ? 16.705 -1.555 -18.565 1.00 75.88 96 ALA A N 1
ATOM 675 C CA . ALA A 1 96 ? 15.727 -1.489 -19.656 1.00 75.88 96 ALA A CA 1
ATOM 676 C C . ALA A 1 96 ? 15.337 -2.884 -20.192 1.00 75.88 96 ALA A C 1
ATOM 678 O O . ALA A 1 96 ? 14.189 -3.116 -20.562 1.00 75.88 96 ALA A O 1
ATOM 679 N N . ALA A 1 97 ? 16.267 -3.846 -20.161 1.00 75.94 97 ALA A N 1
ATOM 680 C CA . ALA A 1 97 ? 15.998 -5.234 -20.528 1.00 75.94 97 ALA A CA 1
ATOM 681 C C . ALA A 1 97 ? 15.037 -5.944 -19.554 1.00 75.94 97 ALA A C 1
ATOM 683 O O . ALA A 1 97 ? 14.267 -6.801 -19.985 1.00 75.94 97 ALA A O 1
ATOM 684 N N . ALA A 1 98 ? 15.067 -5.609 -18.257 1.00 78.12 98 ALA A N 1
ATOM 685 C CA . ALA A 1 98 ? 14.116 -6.134 -17.276 1.00 78.12 98 ALA A CA 1
ATOM 686 C C . ALA A 1 98 ? 12.709 -5.571 -17.503 1.00 78.12 98 ALA A C 1
ATOM 688 O O . ALA A 1 98 ? 11.746 -6.333 -17.488 1.00 78.12 98 ALA A O 1
ATOM 689 N N . VAL A 1 99 ? 12.607 -4.276 -17.816 1.00 79.44 99 VAL A N 1
ATOM 690 C CA . VAL A 1 99 ? 11.333 -3.632 -18.171 1.00 79.44 99 VAL A CA 1
ATOM 691 C C . VAL A 1 99 ? 10.741 -4.256 -19.436 1.00 79.44 99 VAL A C 1
ATOM 693 O O . VAL A 1 99 ? 9.594 -4.681 -19.414 1.00 79.44 99 VAL A O 1
ATOM 696 N N . ALA A 1 100 ? 11.539 -4.438 -20.494 1.00 81.12 100 ALA A N 1
ATOM 697 C CA . ALA A 1 100 ? 11.080 -5.069 -21.736 1.00 81.12 100 ALA A CA 1
ATOM 698 C C . ALA A 1 100 ? 10.651 -6.541 -21.558 1.00 81.12 100 ALA A C 1
ATOM 700 O O . ALA A 1 100 ? 9.791 -7.032 -22.286 1.00 81.12 100 ALA A O 1
ATOM 701 N N . ARG A 1 101 ? 11.244 -7.277 -20.603 1.00 81.62 101 ARG A N 1
ATOM 702 C CA . ARG A 1 101 ? 10.753 -8.616 -20.225 1.00 81.62 101 ARG A CA 1
ATOM 703 C C . ARG A 1 101 ? 9.402 -8.543 -19.519 1.00 81.62 101 ARG A C 1
ATOM 705 O O . ARG A 1 101 ? 8.557 -9.379 -19.810 1.00 81.62 101 ARG A O 1
ATOM 712 N N . GLY A 1 102 ? 9.218 -7.568 -18.630 1.00 79.44 102 GLY A N 1
ATOM 713 C CA . GLY A 1 102 ? 7.947 -7.329 -17.949 1.00 79.44 102 GLY A CA 1
ATOM 714 C C . GLY A 1 102 ? 6.836 -6.943 -18.923 1.00 79.44 102 GLY A C 1
ATOM 715 O O . GLY A 1 102 ? 5.776 -7.553 -18.893 1.00 79.44 102 GLY A O 1
ATOM 716 N N . GLU A 1 103 ? 7.098 -6.016 -19.851 1.00 81.81 103 GLU A N 1
ATOM 717 C CA . GLU A 1 103 ? 6.135 -5.609 -20.888 1.00 81.81 103 GLU A CA 1
ATOM 718 C C . GLU A 1 103 ? 5.642 -6.799 -21.724 1.00 81.81 103 GLU A C 1
ATOM 720 O O . GLU A 1 103 ? 4.455 -6.888 -22.012 1.00 81.81 103 GLU A O 1
ATOM 725 N N . ARG A 1 104 ? 6.525 -7.755 -22.049 1.00 84.00 104 ARG A N 1
ATOM 726 C CA . ARG A 1 104 ? 6.153 -8.986 -22.768 1.00 84.00 104 ARG A CA 1
ATOM 727 C C . ARG A 1 104 ? 5.243 -9.930 -21.985 1.00 84.00 104 ARG A C 1
ATOM 729 O O . ARG A 1 104 ? 4.634 -10.789 -22.600 1.00 84.00 104 ARG A O 1
ATOM 736 N N . TRP A 1 105 ? 5.205 -9.838 -20.659 1.00 80.50 105 TRP A N 1
ATOM 737 C CA . TRP A 1 105 ? 4.327 -10.673 -19.833 1.00 80.50 105 TRP A CA 1
ATOM 738 C C . TRP A 1 105 ? 2.906 -10.101 -19.746 1.00 80.50 105 TRP A C 1
ATOM 740 O O . TRP A 1 105 ? 1.960 -10.838 -19.492 1.00 80.50 105 TRP A O 1
ATOM 750 N N . PHE A 1 106 ? 2.763 -8.791 -19.972 1.00 72.25 106 PHE A N 1
ATOM 751 C CA . PHE A 1 106 ? 1.483 -8.079 -19.986 1.00 72.25 106 PHE A CA 1
ATOM 752 C C . PHE A 1 106 ? 0.894 -7.883 -21.398 1.00 72.25 106 PHE A C 1
ATOM 754 O O . PHE A 1 106 ? -0.186 -7.302 -21.511 1.00 72.25 106 PHE A O 1
ATOM 761 N N . ALA A 1 107 ? 1.601 -8.317 -22.448 1.00 56.59 107 ALA A N 1
ATOM 762 C CA . ALA A 1 107 ? 1.181 -8.275 -23.852 1.00 56.59 107 ALA A CA 1
ATOM 763 C C . ALA A 1 107 ? 0.689 -9.651 -24.312 1.00 56.59 107 ALA A C 1
ATOM 765 O O . ALA A 1 107 ? -0.306 -9.682 -25.068 1.00 56.59 107 ALA A O 1
#

Foldseek 3Di:
DDPLVVVVCVVVVPDDPPDDDPVNLLQVLLVVCLVPLVVSLVVLVSCVVVVNDPPVSSVVSSVNSNVVSVVVVVVCCVPVVPVVCVDPPNVVVDPPVNVVVVVVVVD

Sequence (107 aa):
MTPVDLVARAAAGTAPLGAASPVAIPLALAVATLVSEDLTCVAAGLLVAQGQLSFRLAAFACFAGIFVGDLLLVAAGRWLGRPALARRPLSWLVSAAAVARGERWFA

Mean predicted aligned error: 12.52 Å

Radius of 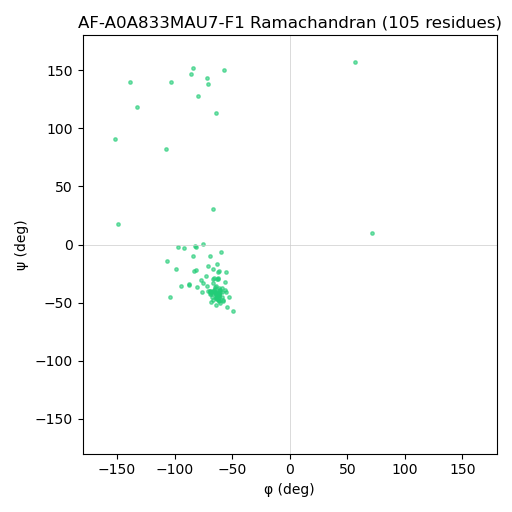gyration: 18.52 Å; Cα contacts (8 Å, |Δi|>4): 57; chains: 1; bounding box: 36×27×52 Å

pLDDT: mean 71.22, std 14.14, range [39.97, 89.25]

Secondary structure (DSSP, 8-state):
--HHHHHHHHHTTS---TT--TTHHHHHHHHHTTT-HHHHHHHHHHHHHTTSS-HHHHHHHHHHHHHHHHHHHHHHHHHHHHHHHTSTTHHHH--HHHHHHHHTT--